Protein AF-A0A7S2WIJ3-F1 (afdb_monomer_lite)

Structure (mmCIF, N/CA/C/O backbone):
data_AF-A0A7S2WIJ3-F1
#
_entry.id   AF-A0A7S2WIJ3-F1
#
loop_
_atom_site.group_PDB
_atom_site.id
_atom_site.type_symbol
_atom_site.label_atom_id
_atom_site.label_alt_id
_atom_site.label_comp_id
_atom_site.label_asym_id
_atom_site.label_entity_id
_atom_site.label_seq_id
_atom_site.pdbx_PDB_ins_code
_atom_site.Cartn_x
_atom_site.Cartn_y
_atom_site.Cartn_z
_atom_site.occupancy
_atom_site.B_iso_or_equiv
_atom_site.auth_seq_id
_atom_site.auth_comp_id
_atom_site.auth_asym_id
_atom_site.auth_atom_id
_atom_site.pdbx_PDB_model_num
ATOM 1 N N . ASN A 1 1 ? -42.346 12.030 31.164 1.00 59.69 1 ASN A N 1
ATOM 2 C CA . ASN A 1 1 ? -42.106 10.872 30.281 1.00 59.69 1 ASN A CA 1
ATOM 3 C C . ASN A 1 1 ? -40.977 10.053 30.906 1.00 59.69 1 ASN A C 1
ATOM 5 O O . ASN A 1 1 ? -39.846 10.509 30.852 1.00 59.69 1 ASN A O 1
ATOM 9 N N . MET A 1 2 ? -41.295 8.971 31.633 1.00 67.56 2 MET A N 1
ATOM 10 C CA . MET A 1 2 ? -40.359 8.207 32.497 1.00 67.56 2 MET A CA 1
ATOM 11 C C . MET A 1 2 ? -39.729 6.990 31.790 1.00 67.56 2 MET A C 1
ATOM 13 O O . MET A 1 2 ? -38.965 6.256 32.399 1.00 67.56 2 MET A O 1
ATOM 17 N N . THR A 1 3 ? -40.012 6.790 30.503 1.00 75.44 3 THR A N 1
ATOM 18 C CA . THR A 1 3 ? -39.616 5.605 29.718 1.00 75.44 3 THR A CA 1
ATOM 19 C C . THR A 1 3 ? -38.105 5.364 29.634 1.00 75.44 3 THR A C 1
ATOM 21 O O . THR A 1 3 ? -37.666 4.239 29.455 1.00 75.44 3 THR A O 1
ATOM 24 N N . HIS A 1 4 ? -37.275 6.395 29.810 1.00 72.25 4 HIS A N 1
ATOM 25 C CA . HIS A 1 4 ? -35.815 6.249 29.844 1.00 72.25 4 HIS A CA 1
ATOM 26 C C . HIS A 1 4 ? -35.294 5.662 31.168 1.00 72.25 4 HIS A C 1
ATOM 28 O O . HIS A 1 4 ? -34.189 5.128 31.200 1.00 72.25 4 HIS A O 1
ATOM 34 N N . LEU A 1 5 ? -36.075 5.740 32.253 1.00 78.69 5 LEU A N 1
ATOM 35 C CA . LEU A 1 5 ? -35.711 5.179 33.560 1.00 78.69 5 LEU A CA 1
ATOM 36 C C . LEU A 1 5 ? -35.962 3.668 33.638 1.00 78.69 5 LEU A C 1
ATOM 38 O O . LEU A 1 5 ? -35.377 3.000 34.487 1.00 78.69 5 LEU A O 1
ATOM 42 N N . GLU A 1 6 ? -36.784 3.129 32.736 1.00 78.75 6 GLU A N 1
ATOM 43 C CA . GLU A 1 6 ? -37.051 1.690 32.628 1.00 78.75 6 GLU A CA 1
ATOM 44 C C . GLU A 1 6 ? -35.793 0.909 32.217 1.00 78.75 6 GLU A C 1
ATOM 46 O O . GLU A 1 6 ? -35.647 -0.242 32.608 1.00 78.75 6 GLU A O 1
ATOM 51 N N . HIS A 1 7 ? -34.852 1.564 31.522 1.00 79.38 7 HIS A N 1
ATOM 52 C CA . HIS A 1 7 ? -33.628 0.948 30.994 1.00 79.38 7 HIS A CA 1
ATOM 53 C C . HIS A 1 7 ? -32.373 1.145 31.867 1.00 79.38 7 HIS A C 1
ATOM 55 O O . HIS A 1 7 ? -31.241 0.886 31.448 1.00 79.38 7 HIS A O 1
ATOM 61 N N . VAL A 1 8 ? -32.531 1.687 33.079 1.00 86.50 8 VAL A N 1
ATOM 62 C CA . VAL A 1 8 ? -31.392 1.995 33.966 1.00 86.50 8 VAL A CA 1
ATOM 63 C C . VAL A 1 8 ? -30.692 0.719 34.437 1.00 86.50 8 VAL A C 1
ATOM 65 O O . VAL A 1 8 ? -29.490 0.737 34.701 1.00 86.50 8 VAL A O 1
ATOM 68 N N . VAL A 1 9 ? -31.420 -0.397 34.503 1.00 89.94 9 VAL A N 1
ATOM 69 C CA . VAL A 1 9 ? -30.873 -1.701 34.894 1.00 89.94 9 VAL A CA 1
ATOM 70 C C . VAL A 1 9 ? -29.895 -2.227 33.838 1.00 89.94 9 VAL A C 1
ATOM 72 O O . VAL A 1 9 ? -28.875 -2.818 34.187 1.00 89.94 9 VAL A O 1
ATOM 75 N N . GLU A 1 10 ? -30.150 -1.964 32.558 1.00 91.06 10 GLU A N 1
ATOM 76 C CA . GLU A 1 10 ? -29.303 -2.366 31.433 1.00 91.06 10 GLU A CA 1
ATOM 77 C C . GLU A 1 10 ? -28.122 -1.416 31.203 1.00 91.06 10 GLU A C 1
ATOM 79 O O . GLU A 1 10 ? -27.180 -1.767 30.488 1.00 91.06 10 GLU A O 1
ATOM 84 N N . PHE A 1 11 ? -28.135 -0.228 31.817 1.00 91.00 11 PHE A N 1
ATOM 85 C CA . PHE A 1 11 ? -27.129 0.810 31.591 1.00 91.00 11 PHE A CA 1
ATOM 86 C C . PHE A 1 11 ? -25.678 0.337 31.797 1.00 91.00 11 PHE A C 1
ATOM 88 O O . PHE A 1 11 ? -24.850 0.634 30.935 1.00 91.00 11 PHE A O 1
ATOM 95 N N . PRO A 1 12 ? -25.321 -0.428 32.852 1.00 92.81 12 PRO A N 1
ATOM 96 C CA . PRO A 1 12 ? -23.951 -0.917 33.013 1.00 92.81 12 PRO A CA 1
ATOM 97 C C . PRO A 1 12 ? -23.493 -1.811 31.854 1.00 92.81 12 PRO A C 1
ATOM 99 O O . PRO A 1 12 ? -22.345 -1.720 31.418 1.00 92.81 12 PRO A O 1
ATOM 102 N N . THR A 1 13 ? -24.380 -2.661 31.335 1.00 93.00 13 THR A N 1
ATOM 103 C CA . THR A 1 13 ? -24.086 -3.529 30.186 1.00 93.00 13 THR A CA 1
ATOM 104 C C . THR A 1 13 ? -23.938 -2.694 28.919 1.00 93.00 13 THR A C 1
ATOM 106 O O . THR A 1 13 ? -22.902 -2.762 28.262 1.00 93.00 13 THR A O 1
ATOM 109 N N . ALA A 1 14 ? -24.908 -1.820 28.640 1.00 93.50 14 ALA A N 1
ATOM 110 C CA . ALA A 1 14 ? -24.890 -0.944 27.470 1.00 93.50 14 ALA A CA 1
ATOM 111 C C . ALA A 1 14 ? -23.663 -0.017 27.446 1.00 93.50 14 ALA A C 1
ATOM 113 O O . ALA A 1 14 ? -23.074 0.218 26.391 1.00 93.50 14 ALA A O 1
ATOM 114 N N . TYR A 1 15 ? -23.235 0.484 28.608 1.00 92.44 15 TYR A N 1
ATOM 115 C CA . TYR A 1 15 ? -22.026 1.292 28.725 1.00 92.44 15 TYR A CA 1
ATOM 116 C C . TYR A 1 15 ? -20.769 0.478 28.403 1.00 92.44 15 TYR A C 1
ATOM 118 O O . TYR A 1 15 ? -19.926 0.946 27.644 1.00 92.44 15 TY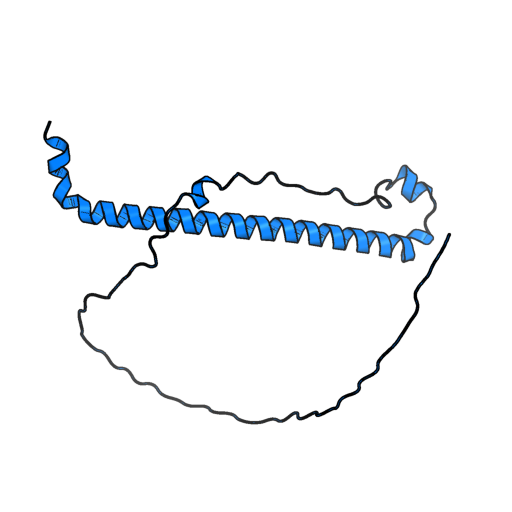R A O 1
ATOM 126 N N . ASN A 1 16 ? -20.647 -0.756 28.903 1.00 92.81 16 ASN A N 1
ATOM 127 C CA . ASN A 1 16 ? -19.519 -1.628 28.552 1.00 92.81 16 ASN A CA 1
ATOM 128 C C . ASN A 1 16 ? -19.464 -1.927 27.048 1.00 92.81 16 ASN A C 1
ATOM 130 O O . ASN A 1 16 ? -18.387 -1.851 26.451 1.00 92.81 16 ASN A O 1
ATOM 134 N N . ASP A 1 17 ? -20.610 -2.202 26.427 1.00 94.38 17 ASP A N 1
ATOM 135 C CA . ASP A 1 17 ? -20.706 -2.418 24.981 1.00 94.38 17 ASP A CA 1
ATOM 136 C C . ASP A 1 17 ? -20.301 -1.167 24.196 1.00 94.38 17 ASP A C 1
ATOM 138 O O . ASP A 1 17 ? -19.552 -1.253 23.220 1.00 94.38 17 ASP A O 1
ATOM 142 N N . PHE A 1 18 ? -20.703 0.014 24.665 1.00 94.38 18 PHE A N 1
ATOM 143 C CA . PHE A 1 18 ? -20.278 1.287 24.092 1.00 94.38 18 PHE A CA 1
ATOM 144 C C . PHE A 1 18 ? -18.757 1.493 24.183 1.00 94.38 18 PHE A C 1
ATOM 146 O O . PHE A 1 18 ? -18.126 1.868 23.191 1.00 94.38 18 PHE A O 1
ATOM 153 N N . LEU A 1 19 ? -18.134 1.190 25.328 1.00 93.75 19 LEU A N 1
ATOM 154 C CA . LEU A 1 19 ? -16.673 1.254 25.463 1.00 93.75 19 LEU A CA 1
ATOM 155 C C . LEU A 1 19 ? -15.972 0.262 24.522 1.00 93.75 19 LEU A C 1
ATOM 157 O O . LEU A 1 19 ? -14.931 0.583 23.945 1.00 93.75 19 LEU A O 1
ATOM 161 N N . ASN A 1 20 ? -16.533 -0.936 24.342 1.00 92.69 20 ASN A N 1
ATOM 162 C CA . ASN A 1 20 ? -16.013 -1.929 23.401 1.00 92.69 20 ASN A CA 1
ATOM 163 C C . ASN A 1 20 ? -16.095 -1.441 21.953 1.00 92.69 20 ASN A C 1
ATOM 165 O O . ASN A 1 20 ? -15.131 -1.593 21.201 1.00 92.69 20 ASN A O 1
ATOM 169 N N . GLU A 1 21 ? -17.198 -0.801 21.574 1.00 94.81 21 GLU A N 1
ATOM 170 C CA . GLU A 1 21 ? -17.366 -0.219 20.244 1.00 94.81 21 GLU A CA 1
ATOM 171 C C . GLU A 1 21 ? -16.360 0.909 19.984 1.00 94.81 21 GLU A C 1
ATOM 173 O O . GLU A 1 21 ? -15.754 0.956 18.911 1.00 94.81 21 GLU A O 1
ATOM 178 N N . ILE A 1 22 ? -16.105 1.772 20.973 1.00 93.69 22 ILE A N 1
ATOM 179 C CA . ILE A 1 22 ? -15.071 2.812 20.872 1.00 93.69 22 ILE A CA 1
ATOM 180 C C . ILE A 1 22 ? -13.698 2.193 20.580 1.00 93.69 22 ILE A C 1
ATOM 182 O O . ILE A 1 22 ? -13.020 2.597 19.629 1.00 93.69 22 ILE A O 1
ATOM 186 N N . ARG A 1 23 ? -13.299 1.173 21.349 1.00 91.00 23 ARG A N 1
ATOM 187 C CA . ARG A 1 23 ? -12.024 0.472 21.129 1.00 91.00 23 ARG A CA 1
ATOM 188 C C . ARG A 1 23 ? -11.966 -0.165 19.744 1.00 91.00 23 ARG A C 1
ATOM 190 O O . ARG A 1 23 ? -10.953 -0.039 19.058 1.00 91.00 23 ARG A O 1
ATOM 197 N N . ARG A 1 24 ? -13.052 -0.817 19.315 1.00 92.75 24 ARG A N 1
ATOM 198 C CA . ARG A 1 24 ? -13.150 -1.460 17.998 1.00 92.75 24 ARG A CA 1
ATOM 199 C C . ARG A 1 24 ? -12.953 -0.453 16.868 1.00 92.75 24 ARG A C 1
ATOM 201 O O . ARG A 1 24 ? -12.179 -0.724 15.952 1.00 92.75 24 ARG A O 1
ATOM 208 N N . ARG A 1 25 ? -13.610 0.711 16.930 1.00 92.75 25 ARG A N 1
ATOM 209 C CA . ARG A 1 25 ? -13.461 1.775 15.921 1.00 92.75 25 ARG A CA 1
ATOM 210 C C . ARG A 1 25 ? -12.033 2.298 15.853 1.00 92.75 25 ARG A C 1
ATOM 212 O O . ARG A 1 25 ? -11.475 2.389 14.764 1.00 92.75 25 ARG A O 1
ATOM 219 N N . LYS A 1 26 ? -11.406 2.548 17.005 1.00 90.81 26 LYS A N 1
ATOM 220 C CA . LYS A 1 26 ? -10.002 2.974 17.062 1.00 90.81 26 LYS A CA 1
ATOM 221 C C . LYS A 1 26 ? -9.064 1.929 16.448 1.00 90.81 26 LYS A C 1
ATOM 223 O O . LYS A 1 26 ? -8.219 2.268 15.623 1.00 90.81 26 LYS A O 1
ATOM 228 N N . ALA A 1 27 ? -9.251 0.653 16.790 1.00 90.56 27 ALA A N 1
ATOM 229 C CA . ALA A 1 27 ? -8.467 -0.446 16.229 1.00 90.56 27 ALA A CA 1
ATOM 230 C C . ALA A 1 27 ? -8.630 -0.558 14.704 1.00 90.56 27 ALA A C 1
ATOM 232 O O . ALA A 1 27 ? -7.642 -0.734 13.991 1.00 90.56 27 ALA A O 1
ATOM 233 N N . TYR A 1 28 ? -9.855 -0.396 14.194 1.00 92.19 28 TYR A N 1
ATOM 234 C CA . TYR A 1 28 ? -10.114 -0.340 12.756 1.00 92.19 28 TYR A CA 1
ATOM 235 C C . TYR A 1 28 ? -9.355 0.810 12.083 1.00 92.19 28 TYR A C 1
ATOM 237 O O . TYR A 1 28 ? -8.725 0.592 11.051 1.00 92.19 28 TYR A O 1
ATOM 245 N N . GLY A 1 29 ? -9.364 2.009 12.673 1.00 91.50 29 GLY A N 1
ATOM 246 C CA . GLY A 1 29 ? -8.644 3.164 12.136 1.00 91.50 29 GLY A CA 1
ATOM 247 C C . GLY A 1 29 ? -7.148 2.906 11.965 1.00 91.50 29 GLY A C 1
ATOM 248 O O . GLY A 1 29 ? -6.595 3.125 10.885 1.00 91.50 29 GLY A O 1
ATOM 249 N N . VAL A 1 30 ? -6.515 2.350 13.001 1.00 90.88 30 VAL A N 1
ATOM 250 C CA . VAL A 1 30 ? -5.094 1.968 12.977 1.00 90.88 30 VAL A CA 1
ATOM 251 C C . VAL A 1 30 ? -4.827 0.900 11.915 1.00 90.88 30 VAL A C 1
ATOM 253 O O . VAL A 1 30 ? -3.910 1.056 11.108 1.00 90.88 30 VAL A O 1
ATOM 256 N N . ALA A 1 31 ? -5.638 -0.160 11.876 1.00 92.81 31 ALA A N 1
ATOM 257 C CA . ALA A 1 31 ? -5.471 -1.251 10.919 1.00 92.81 31 ALA A CA 1
ATOM 258 C C . ALA A 1 31 ? -5.641 -0.778 9.467 1.00 92.81 31 ALA A C 1
ATOM 260 O O . ALA A 1 31 ? -4.820 -1.102 8.612 1.00 92.81 31 ALA A O 1
ATOM 261 N N . SER A 1 32 ? -6.670 0.027 9.194 1.00 92.75 32 SER A N 1
ATOM 262 C CA . SER A 1 32 ? -6.953 0.581 7.868 1.00 92.75 32 SER A CA 1
ATOM 263 C C . SER A 1 32 ? -5.825 1.493 7.382 1.00 92.75 32 SER A C 1
ATOM 265 O O . SER A 1 32 ? -5.368 1.359 6.245 1.00 92.75 32 SER A O 1
ATOM 267 N N . SER A 1 33 ? -5.338 2.390 8.247 1.00 91.31 33 SER A N 1
ATOM 268 C CA . SER A 1 33 ? -4.221 3.289 7.930 1.00 91.31 33 SER A CA 1
ATOM 269 C C . SER A 1 33 ? -2.930 2.510 7.659 1.00 91.31 33 SER A C 1
ATOM 271 O O . SER A 1 33 ? -2.295 2.693 6.620 1.00 91.31 33 SER A O 1
ATOM 273 N N . SER A 1 34 ? -2.594 1.558 8.536 1.00 92.75 34 SER A N 1
ATOM 274 C CA . SER A 1 34 ? -1.414 0.702 8.386 1.00 92.75 34 SER A CA 1
ATOM 275 C C . SER A 1 34 ? -1.452 -0.114 7.092 1.00 92.75 34 SER A C 1
ATOM 277 O O . SER A 1 34 ? -0.473 -0.128 6.343 1.00 92.75 34 SER A O 1
ATOM 279 N N . LEU A 1 35 ? -2.591 -0.742 6.787 1.00 95.00 35 LEU A N 1
ATOM 280 C CA . LEU A 1 35 ? -2.759 -1.532 5.571 1.00 95.00 35 LEU A CA 1
ATOM 281 C C . LEU A 1 35 ? -2.634 -0.666 4.314 1.00 95.00 35 LEU A C 1
ATOM 283 O O . LEU A 1 35 ? -1.942 -1.046 3.371 1.00 95.00 35 LEU A O 1
ATOM 287 N N . SER A 1 36 ? -3.269 0.507 4.312 1.00 93.50 36 SER A N 1
ATOM 288 C CA . SER A 1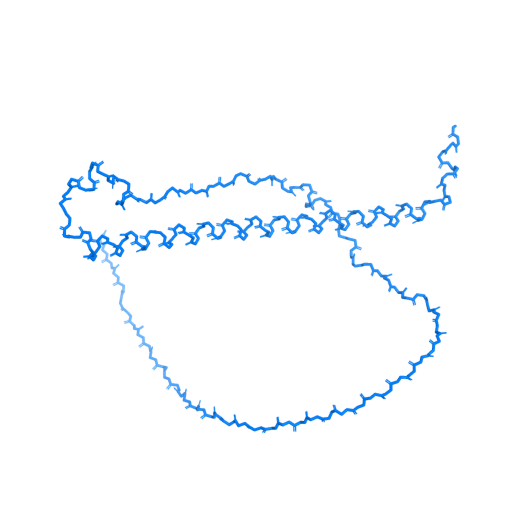 36 ? -3.215 1.439 3.184 1.00 93.50 36 SER A CA 1
ATOM 289 C C . SER A 1 36 ? -1.791 1.938 2.935 1.00 93.50 36 SER A C 1
ATOM 291 O O . SER A 1 36 ? -1.338 1.937 1.791 1.00 93.50 36 SER A O 1
ATOM 293 N N . SER A 1 37 ? -1.052 2.286 3.995 1.00 92.38 37 SER A N 1
ATOM 294 C CA . SER A 1 37 ? 0.365 2.663 3.900 1.00 92.38 37 SER A CA 1
ATOM 295 C C . SER A 1 37 ? 1.201 1.534 3.299 1.00 92.38 37 SER A C 1
ATOM 297 O O . SER A 1 37 ? 1.915 1.747 2.323 1.00 92.38 37 SER A O 1
ATOM 299 N N . ALA A 1 38 ? 1.047 0.307 3.807 1.00 95.06 38 ALA A N 1
ATOM 300 C CA . ALA A 1 38 ? 1.784 -0.851 3.305 1.00 95.06 38 ALA A CA 1
ATOM 301 C C . ALA A 1 38 ? 1.488 -1.140 1.821 1.00 95.06 38 ALA A C 1
ATOM 303 O O . ALA A 1 38 ? 2.384 -1.515 1.062 1.00 95.06 38 ALA A O 1
ATOM 304 N N . MET A 1 39 ? 0.240 -0.950 1.382 1.00 95.38 39 MET A N 1
ATOM 305 C CA . MET A 1 39 ? -0.135 -1.075 -0.029 1.00 95.38 39 MET A CA 1
ATOM 306 C C . MET A 1 39 ? 0.531 -0.003 -0.897 1.00 95.38 39 MET A C 1
ATOM 308 O O . MET A 1 39 ? 1.057 -0.330 -1.962 1.00 95.38 39 MET A O 1
ATOM 312 N N . VAL A 1 40 ? 0.546 1.257 -0.452 1.00 94.25 40 VAL A N 1
ATOM 313 C CA . VAL A 1 40 ? 1.215 2.358 -1.166 1.00 94.25 40 VAL A CA 1
ATOM 314 C C . VAL A 1 40 ? 2.713 2.086 -1.298 1.00 94.25 40 VAL A C 1
ATOM 316 O O . VAL A 1 40 ? 3.253 2.170 -2.404 1.00 94.25 40 VAL A O 1
ATOM 319 N N . ASP A 1 41 ? 3.365 1.657 -0.219 1.00 94.44 41 ASP A N 1
ATOM 320 C CA . ASP A 1 41 ? 4.785 1.296 -0.223 1.00 94.44 41 ASP A CA 1
ATOM 321 C C . ASP A 1 41 ? 5.063 0.127 -1.170 1.00 94.44 41 ASP A C 1
ATOM 323 O O . ASP A 1 41 ? 6.028 0.135 -1.946 1.00 94.44 41 ASP A O 1
ATOM 327 N N . LYS A 1 42 ? 4.177 -0.876 -1.177 1.00 95.94 42 LYS A N 1
ATOM 328 C CA . LYS A 1 42 ? 4.291 -2.009 -2.092 1.00 95.94 42 LYS A CA 1
ATOM 329 C C . LYS A 1 42 ? 4.209 -1.554 -3.547 1.00 95.94 42 LYS A C 1
ATOM 331 O O . LYS A 1 42 ? 5.052 -1.970 -4.346 1.00 95.94 42 LYS A O 1
ATOM 336 N N . LEU A 1 43 ? 3.262 -0.687 -3.893 1.00 95.00 43 LEU A N 1
ATOM 337 C CA . LEU A 1 43 ? 3.122 -0.147 -5.248 1.00 95.00 43 LEU A CA 1
ATOM 338 C C . LEU A 1 43 ? 4.339 0.692 -5.658 1.00 95.00 43 LEU A C 1
ATOM 340 O O . LEU A 1 43 ? 4.846 0.532 -6.771 1.00 95.00 43 LEU A O 1
ATOM 344 N N . ALA A 1 44 ? 4.873 1.511 -4.750 1.00 93.94 44 ALA A N 1
ATOM 345 C CA . ALA A 1 44 ? 6.106 2.258 -4.984 1.00 93.94 44 ALA A CA 1
ATOM 346 C C . ALA A 1 44 ? 7.294 1.319 -5.258 1.00 93.94 44 ALA A C 1
ATOM 348 O O . ALA A 1 44 ? 8.037 1.517 -6.223 1.00 93.94 44 ALA A O 1
ATOM 349 N N . SER A 1 45 ? 7.433 0.242 -4.478 1.00 96.25 45 SER A N 1
ATOM 350 C CA . SER A 1 45 ? 8.490 -0.757 -4.677 1.00 96.25 45 SER A CA 1
ATOM 351 C C . SER A 1 45 ? 8.376 -1.477 -6.027 1.00 96.25 45 SER A C 1
ATOM 353 O O . SER A 1 45 ? 9.384 -1.675 -6.707 1.00 96.25 45 SER A O 1
ATOM 355 N N . MET A 1 46 ? 7.153 -1.813 -6.458 1.00 96.75 46 MET A N 1
ATOM 356 C CA . MET A 1 46 ? 6.897 -2.441 -7.757 1.00 96.75 46 MET A CA 1
ATOM 357 C C . MET A 1 46 ? 7.281 -1.512 -8.905 1.00 96.75 46 MET A C 1
ATOM 359 O O . MET A 1 46 ? 7.929 -1.944 -9.856 1.00 96.75 46 MET A O 1
ATOM 363 N N . ARG A 1 47 ? 6.952 -0.222 -8.791 1.00 95.44 47 ARG A N 1
ATOM 364 C CA . ARG A 1 47 ? 7.348 0.788 -9.775 1.00 95.44 47 ARG A CA 1
ATOM 365 C C . ARG A 1 47 ? 8.866 0.898 -9.897 1.00 95.44 47 ARG A C 1
ATOM 367 O O . ARG A 1 47 ? 9.383 0.943 -11.009 1.00 95.44 47 ARG A O 1
ATOM 374 N N . ILE A 1 48 ? 9.584 0.924 -8.776 1.00 96.00 48 ILE A N 1
ATOM 375 C CA . ILE A 1 48 ? 11.054 0.975 -8.772 1.00 96.00 48 ILE A CA 1
ATOM 376 C C . ILE A 1 48 ? 11.640 -0.279 -9.430 1.00 96.00 48 ILE A C 1
ATOM 378 O O . ILE A 1 48 ? 12.570 -0.174 -10.229 1.00 96.00 48 ILE A O 1
ATOM 382 N N . ALA A 1 49 ? 11.099 -1.459 -9.118 1.00 97.06 49 ALA A N 1
ATOM 383 C CA . ALA A 1 49 ? 11.538 -2.713 -9.721 1.00 97.06 49 ALA A CA 1
ATOM 384 C C . ALA A 1 49 ? 11.341 -2.715 -11.246 1.00 97.06 49 ALA A C 1
ATOM 386 O O . ALA A 1 49 ? 12.252 -3.103 -11.973 1.00 97.06 49 ALA A O 1
ATOM 387 N N . GLU A 1 50 ? 10.202 -2.215 -11.726 1.00 96.69 50 GLU A N 1
ATOM 388 C CA . GLU A 1 50 ? 9.916 -2.083 -13.157 1.00 96.69 50 GLU A CA 1
ATOM 389 C C . GLU A 1 50 ? 10.881 -1.113 -13.852 1.00 96.69 50 GLU A C 1
ATOM 391 O O . GLU A 1 50 ? 11.415 -1.436 -14.911 1.00 96.69 50 GLU A O 1
ATOM 396 N N . VAL A 1 51 ? 11.176 0.049 -13.253 1.00 96.12 51 VAL A N 1
ATOM 397 C CA . VAL A 1 51 ? 12.166 0.996 -13.805 1.00 96.12 51 VAL A CA 1
ATOM 398 C C . VAL A 1 51 ? 13.525 0.320 -13.973 1.00 96.12 51 VAL A C 1
ATOM 400 O O . VAL A 1 51 ? 14.111 0.382 -15.052 1.00 96.12 51 VAL A O 1
ATOM 403 N N . ARG A 1 52 ? 13.997 -0.394 -12.943 1.00 96.88 52 ARG A N 1
ATOM 404 C CA . ARG A 1 52 ? 15.268 -1.133 -13.011 1.00 96.88 52 ARG A CA 1
ATOM 405 C C . ARG A 1 52 ? 15.235 -2.235 -14.067 1.00 96.88 52 ARG A C 1
ATOM 407 O O . ARG A 1 52 ? 16.234 -2.459 -14.744 1.00 96.88 52 ARG A O 1
ATOM 414 N N . ALA A 1 53 ? 14.111 -2.937 -14.208 1.00 96.56 53 ALA A N 1
ATOM 415 C CA . ALA A 1 53 ? 13.954 -3.983 -15.213 1.00 96.56 53 ALA A CA 1
ATOM 416 C C . ALA A 1 53 ? 14.031 -3.409 -16.637 1.00 96.56 53 ALA A C 1
ATOM 418 O O . ALA A 1 53 ? 14.765 -3.950 -17.467 1.00 96.56 53 ALA A O 1
ATOM 419 N N . ARG A 1 54 ? 13.352 -2.283 -16.899 1.00 95.44 54 ARG A N 1
ATOM 420 C CA . ARG A 1 54 ? 13.419 -1.562 -18.181 1.00 95.44 54 ARG A CA 1
ATOM 421 C C . ARG A 1 54 ? 14.820 -1.059 -18.479 1.00 95.44 54 ARG A C 1
ATOM 423 O O . ARG A 1 54 ? 15.328 -1.295 -19.569 1.00 95.44 54 ARG A O 1
ATOM 430 N N . GLU A 1 55 ? 15.465 -0.421 -17.509 1.00 95.19 55 GLU A N 1
ATOM 431 C CA . GLU A 1 55 ? 16.829 0.083 -17.659 1.00 95.19 55 GLU A CA 1
ATOM 432 C C . GLU A 1 55 ? 17.806 -1.052 -17.982 1.00 95.19 55 GLU A C 1
ATOM 434 O O . GLU A 1 55 ? 18.538 -0.989 -18.971 1.00 95.19 55 GLU A O 1
ATOM 439 N N . LYS A 1 56 ? 17.748 -2.147 -17.216 1.00 97.19 56 LYS A N 1
ATOM 440 C CA . LYS A 1 56 ? 18.561 -3.338 -17.469 1.00 97.19 56 LYS A CA 1
ATOM 441 C C . LYS A 1 56 ? 18.295 -3.912 -18.857 1.00 97.19 56 LYS A C 1
ATOM 443 O O . LYS A 1 56 ? 19.242 -4.295 -19.545 1.00 97.19 56 LYS A O 1
ATOM 448 N N . PHE A 1 57 ? 17.035 -3.989 -19.282 1.00 96.62 57 PHE A N 1
ATOM 449 C CA . PHE A 1 57 ? 16.688 -4.458 -20.621 1.00 96.62 57 PHE A CA 1
ATOM 450 C C . PHE A 1 57 ? 17.319 -3.571 -21.697 1.00 96.62 57 PHE A C 1
ATOM 452 O O . PHE A 1 57 ? 18.004 -4.095 -22.575 1.00 96.62 57 PHE A O 1
ATOM 459 N N . LEU A 1 58 ? 17.154 -2.249 -21.600 1.00 94.00 58 LEU A N 1
ATOM 460 C CA . LEU A 1 58 ? 17.680 -1.280 -22.565 1.00 94.00 58 LEU A CA 1
ATOM 461 C C . LEU A 1 58 ? 19.212 -1.336 -22.659 1.00 94.00 58 LEU A C 1
ATOM 463 O O . LEU A 1 58 ? 19.755 -1.339 -23.762 1.00 94.00 58 LEU A O 1
ATOM 467 N N . GLN A 1 59 ? 19.905 -1.473 -21.525 1.00 94.81 59 GLN A N 1
ATOM 468 C CA . GLN A 1 59 ? 21.369 -1.569 -21.474 1.00 94.81 59 GLN A CA 1
ATOM 469 C C . GLN A 1 59 ? 21.922 -2.896 -22.019 1.00 94.81 59 GLN A C 1
ATOM 471 O O . GLN A 1 59 ? 23.063 -2.947 -22.478 1.00 94.81 59 GLN A O 1
ATOM 476 N N . THR A 1 60 ? 21.142 -3.979 -21.962 1.00 96.19 60 THR A N 1
ATOM 477 C CA . THR A 1 60 ? 21.616 -5.326 -22.315 1.00 96.19 60 THR A CA 1
ATOM 478 C C . THR A 1 60 ? 21.119 -5.777 -23.681 1.00 96.19 60 THR A C 1
ATOM 480 O O . THR A 1 60 ? 21.880 -5.786 -24.643 1.00 96.19 60 THR A O 1
ATOM 483 N N . SER A 1 61 ? 19.851 -6.167 -23.773 1.00 95.31 61 SER A N 1
ATOM 484 C CA . SER A 1 61 ? 19.257 -6.745 -24.982 1.00 95.31 61 SER A CA 1
ATOM 485 C C . SER A 1 61 ? 18.727 -5.660 -25.916 1.00 95.31 61 SER A C 1
ATOM 487 O O . SER A 1 61 ? 18.853 -5.772 -27.133 1.00 95.31 61 SER A O 1
ATOM 489 N N . GLY A 1 62 ? 18.189 -4.579 -25.347 1.00 93.75 62 GLY A N 1
ATOM 490 C CA . GLY A 1 62 ? 17.567 -3.482 -26.082 1.00 93.75 62 GLY A CA 1
ATOM 491 C C . GLY A 1 62 ? 18.522 -2.759 -27.030 1.00 93.75 62 GLY A C 1
ATOM 492 O O . GLY A 1 62 ? 18.104 -2.378 -28.115 1.00 93.75 62 GLY A O 1
ATOM 493 N N . ARG A 1 63 ? 19.817 -2.661 -26.701 1.00 94.88 63 ARG A N 1
ATOM 494 C CA . ARG A 1 63 ? 20.833 -2.041 -27.577 1.00 94.88 63 ARG A CA 1
ATOM 495 C C . ARG A 1 63 ? 20.979 -2.697 -28.957 1.00 94.88 63 ARG A C 1
ATOM 497 O O . ARG A 1 63 ? 21.589 -2.109 -29.841 1.00 94.88 63 ARG A O 1
ATOM 504 N N . HIS A 1 64 ? 20.490 -3.926 -29.122 1.00 96.94 64 HIS A N 1
ATOM 505 C CA . HIS A 1 64 ? 20.541 -4.663 -30.386 1.00 96.94 64 HIS A CA 1
ATOM 506 C C . HIS A 1 64 ? 19.281 -4.466 -31.244 1.00 96.94 64 HIS A C 1
ATOM 508 O O . HIS A 1 64 ? 19.229 -4.961 -32.369 1.00 96.94 64 HIS A O 1
ATOM 514 N N . LEU A 1 65 ? 18.264 -3.770 -30.728 1.00 95.25 65 LEU A N 1
ATOM 515 C CA . LEU A 1 65 ? 17.022 -3.490 -31.441 1.00 95.25 65 LEU A CA 1
ATOM 516 C C . LEU A 1 65 ? 17.123 -2.171 -32.211 1.00 95.25 65 LEU A C 1
ATOM 518 O O . LEU A 1 65 ? 17.784 -1.226 -31.783 1.00 95.25 65 LEU A O 1
ATOM 522 N N . THR A 1 66 ? 16.442 -2.100 -33.354 1.00 96.00 66 THR A N 1
ATOM 523 C CA . THR A 1 66 ? 16.349 -0.863 -34.135 1.00 96.00 66 THR A CA 1
ATOM 524 C C . THR A 1 66 ? 15.419 0.149 -33.451 1.00 96.00 66 THR A C 1
ATOM 526 O O . THR A 1 66 ? 14.500 -0.258 -32.733 1.00 96.00 66 THR A O 1
ATOM 529 N N . PRO A 1 67 ? 15.584 1.463 -33.707 1.00 92.69 67 PRO A N 1
ATOM 530 C CA . PRO A 1 67 ? 14.738 2.504 -33.111 1.00 92.69 67 PRO A CA 1
ATOM 531 C C . PRO A 1 67 ? 13.227 2.279 -33.284 1.00 92.69 67 PRO A C 1
ATOM 533 O O . PRO A 1 67 ? 12.460 2.550 -32.365 1.00 92.69 67 PRO A O 1
ATOM 536 N N . ALA A 1 68 ? 12.797 1.672 -34.398 1.00 95.12 68 ALA A N 1
ATOM 537 C CA . ALA A 1 68 ? 11.390 1.366 -34.675 1.00 95.12 68 ALA A CA 1
ATOM 538 C C . ALA A 1 68 ? 10.695 0.545 -33.565 1.00 95.12 68 ALA A C 1
ATOM 540 O O . ALA A 1 68 ? 9.497 0.711 -33.335 1.00 95.12 68 ALA A O 1
ATOM 541 N N . PHE A 1 69 ? 11.427 -0.306 -32.833 1.00 94.19 69 PHE A N 1
ATOM 542 C CA . PHE A 1 69 ? 10.881 -1.042 -31.683 1.00 94.19 69 PHE A CA 1
ATOM 543 C C . PHE A 1 69 ? 10.492 -0.133 -30.520 1.00 94.19 69 PHE A C 1
ATOM 545 O O . PHE A 1 69 ? 9.502 -0.403 -29.842 1.00 94.19 69 PHE A O 1
ATOM 552 N N . PHE A 1 70 ? 11.224 0.957 -30.321 1.00 92.38 70 PHE A N 1
ATOM 553 C CA . PHE A 1 70 ? 10.974 1.923 -29.259 1.00 92.38 70 PHE A CA 1
ATOM 554 C C . PHE A 1 70 ? 10.082 3.074 -29.710 1.00 92.38 70 PHE A C 1
ATOM 556 O O . PHE A 1 70 ? 9.538 3.751 -28.861 1.00 92.38 70 PHE A O 1
ATOM 563 N N . GLU A 1 71 ? 9.917 3.310 -31.009 1.00 92.25 71 GLU A N 1
ATOM 564 C CA . GLU A 1 71 ? 9.083 4.407 -31.519 1.00 92.25 71 GLU A CA 1
ATOM 565 C C . GLU A 1 71 ? 7.668 3.946 -31.887 1.00 92.25 71 GLU A C 1
ATOM 567 O O . GLU A 1 71 ? 6.701 4.662 -31.642 1.00 92.25 71 GLU A O 1
ATOM 572 N N . ILE A 1 72 ? 7.537 2.740 -32.452 1.00 93.12 72 ILE A N 1
ATOM 573 C CA . ILE A 1 72 ? 6.275 2.240 -33.017 1.00 93.12 72 ILE A CA 1
ATOM 574 C C . ILE A 1 72 ? 5.675 1.155 -32.128 1.00 93.12 72 ILE A C 1
ATOM 576 O O . ILE A 1 72 ? 4.503 1.219 -31.765 1.00 93.12 72 ILE A O 1
ATOM 580 N N . PHE A 1 73 ? 6.471 0.142 -31.778 1.00 93.25 73 PHE A N 1
ATOM 581 C CA . PHE A 1 73 ? 5.943 -1.053 -31.123 1.00 93.25 73 PHE A CA 1
ATOM 582 C C . PHE A 1 73 ? 5.808 -0.885 -29.607 1.00 93.25 73 PHE A C 1
ATOM 584 O O . PHE A 1 73 ? 4.800 -1.297 -29.038 1.00 93.25 73 PHE A O 1
ATOM 591 N N . MET A 1 74 ? 6.794 -0.266 -28.949 1.00 92.75 74 MET A N 1
ATOM 592 C CA . MET A 1 74 ? 6.787 -0.034 -27.502 1.00 92.75 74 MET A CA 1
ATOM 593 C C . MET A 1 74 ? 7.298 1.367 -27.106 1.00 92.75 74 MET A C 1
ATOM 595 O O . MET A 1 74 ? 8.339 1.482 -26.452 1.00 92.75 74 MET A O 1
ATOM 599 N N . PRO A 1 75 ? 6.532 2.436 -27.409 1.00 89.25 75 PRO A N 1
ATOM 600 C CA . PRO A 1 75 ? 6.900 3.828 -27.106 1.00 89.25 75 PRO A CA 1
ATOM 601 C C . PRO A 1 75 ? 7.126 4.115 -25.624 1.00 89.25 75 PRO A C 1
ATOM 603 O O . PRO A 1 75 ? 7.944 4.952 -25.249 1.00 89.25 75 PRO A O 1
ATOM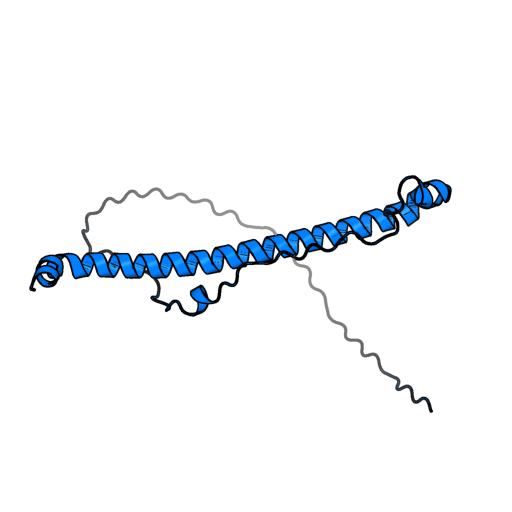 606 N N . THR A 1 76 ? 6.441 3.391 -24.744 1.00 91.75 76 THR A N 1
ATOM 607 C CA . THR A 1 76 ? 6.519 3.636 -23.302 1.00 91.75 76 THR A CA 1
ATOM 608 C C . THR A 1 76 ? 7.730 2.990 -22.634 1.00 91.75 76 THR A C 1
ATOM 610 O O . THR A 1 76 ? 7.932 3.197 -21.439 1.00 91.75 76 THR A O 1
ATOM 613 N N . LEU A 1 77 ? 8.531 2.195 -23.349 1.00 90.44 77 LEU A N 1
ATOM 614 C CA . LEU A 1 77 ? 9.597 1.394 -22.741 1.00 90.44 77 LEU A CA 1
ATOM 615 C C . LEU A 1 77 ? 10.735 2.247 -22.164 1.00 90.44 77 LEU A C 1
ATOM 617 O O . LEU A 1 77 ? 11.276 1.909 -21.116 1.00 90.44 77 LEU A O 1
ATOM 621 N N . ALA A 1 78 ? 11.058 3.369 -22.808 1.00 83.81 78 ALA A N 1
ATOM 622 C CA . ALA A 1 78 ? 12.046 4.329 -22.310 1.00 83.81 78 ALA A CA 1
ATOM 623 C C . ALA A 1 78 ? 11.449 5.363 -21.334 1.00 83.81 78 ALA A C 1
ATOM 625 O O . ALA A 1 78 ? 12.182 6.121 -20.703 1.00 83.81 78 ALA A O 1
ATOM 626 N N . THR A 1 79 ? 10.121 5.401 -21.193 1.00 89.50 79 THR A N 1
ATOM 627 C CA . THR A 1 79 ? 9.437 6.326 -20.280 1.00 89.50 79 THR A CA 1
ATOM 628 C C . THR A 1 79 ? 9.256 5.713 -18.896 1.00 89.50 79 THR A C 1
ATOM 630 O O . THR A 1 79 ? 9.120 4.492 -18.742 1.00 89.50 79 THR A O 1
ATOM 633 N N . LEU A 1 80 ? 9.220 6.568 -17.873 1.00 87.94 80 LEU A N 1
ATOM 634 C CA . L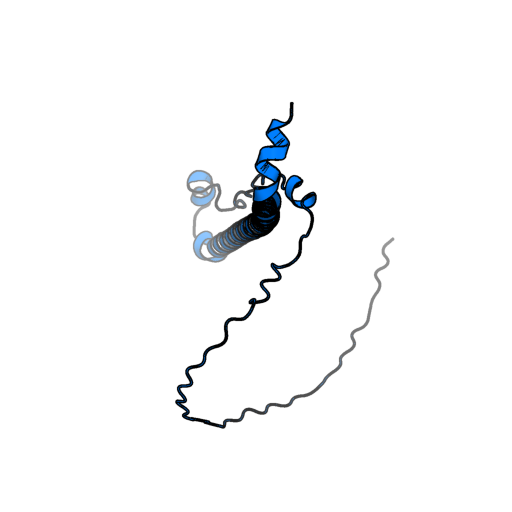EU A 1 80 ? 8.954 6.129 -16.508 1.00 87.94 80 LEU A CA 1
ATOM 635 C C . LEU A 1 80 ? 7.530 5.556 -16.393 1.00 87.94 80 LEU A C 1
ATOM 637 O O . LEU A 1 80 ? 6.590 6.155 -16.918 1.00 87.94 80 LEU A O 1
ATOM 641 N N . PRO A 1 81 ? 7.331 4.443 -15.661 1.00 91.44 81 PRO A N 1
ATOM 642 C CA . PRO A 1 81 ? 5.996 3.937 -15.378 1.00 91.44 81 PRO A CA 1
ATOM 643 C C . PRO A 1 81 ? 5.153 4.974 -14.628 1.00 91.44 81 PRO A C 1
ATOM 645 O O . PRO A 1 81 ? 5.681 5.771 -13.836 1.00 91.44 81 PRO A O 1
ATOM 648 N N . ALA A 1 82 ? 3.839 4.927 -14.846 1.00 89.75 82 ALA A N 1
ATOM 649 C CA . ALA A 1 82 ? 2.880 5.804 -14.186 1.00 89.75 82 ALA A CA 1
ATOM 650 C C . ALA A 1 82 ? 3.010 5.739 -12.654 1.00 89.75 82 ALA A C 1
ATOM 652 O O . ALA A 1 82 ? 3.319 4.694 -12.076 1.00 89.75 82 ALA A O 1
ATOM 653 N N . VAL A 1 83 ? 2.793 6.878 -11.998 1.00 90.12 83 VAL A N 1
ATOM 654 C CA . VAL A 1 83 ? 2.711 6.957 -10.537 1.00 90.12 83 VAL A CA 1
ATOM 655 C C . VAL A 1 83 ? 1.257 6.746 -10.143 1.00 90.12 83 VAL A C 1
ATOM 657 O O . VAL A 1 83 ? 0.367 7.403 -10.678 1.00 90.12 83 VAL A O 1
ATOM 660 N N . TYR A 1 84 ? 1.019 5.829 -9.211 1.00 87.31 84 TYR A N 1
ATOM 661 C CA . TYR A 1 84 ? -0.296 5.625 -8.624 1.00 87.31 84 TYR A CA 1
ATOM 662 C C . TYR A 1 84 ? -0.388 6.387 -7.302 1.00 87.31 84 TYR A C 1
ATOM 664 O O . TYR A 1 84 ? 0.392 6.131 -6.385 1.00 87.31 84 TYR A O 1
ATOM 672 N N . THR A 1 85 ? -1.334 7.321 -7.215 1.00 87.81 85 THR A N 1
ATOM 673 C CA . THR A 1 85 ? -1.591 8.138 -6.022 1.00 87.81 85 THR A CA 1
ATOM 674 C C . THR A 1 85 ? -3.031 7.908 -5.561 1.00 87.81 85 THR A C 1
ATOM 676 O O . THR A 1 85 ? -3.941 8.604 -6.027 1.00 87.81 85 THR A O 1
ATOM 679 N N . PRO A 1 86 ? -3.277 6.899 -4.709 1.00 86.38 86 PRO A N 1
ATOM 680 C CA . PRO A 1 86 ? -4.620 6.626 -4.226 1.00 86.38 86 PRO A CA 1
ATOM 681 C C . PRO A 1 86 ? -5.105 7.780 -3.349 1.00 86.38 86 PRO A C 1
ATOM 683 O O . PRO A 1 86 ? -4.367 8.292 -2.509 1.00 86.38 86 PRO A O 1
ATOM 686 N N . GLN A 1 87 ? -6.366 8.163 -3.530 1.00 88.94 87 GLN A N 1
ATOM 687 C CA . GLN A 1 87 ? -7.052 9.062 -2.610 1.00 88.94 87 GLN A CA 1
ATOM 688 C C . GLN A 1 87 ? -7.571 8.220 -1.447 1.00 88.94 87 GLN A C 1
ATOM 690 O O . GLN A 1 87 ? -8.547 7.484 -1.596 1.00 88.94 87 GLN A O 1
ATOM 695 N N . LEU A 1 88 ? -6.874 8.270 -0.314 1.00 84.50 88 LEU A N 1
ATOM 696 C CA . LEU A 1 88 ? -7.302 7.568 0.891 1.00 84.50 88 LEU A CA 1
ATOM 697 C C . LEU A 1 88 ? -8.361 8.407 1.622 1.00 84.50 88 LEU A C 1
ATOM 699 O O . LEU A 1 88 ? -8.202 9.627 1.716 1.00 84.50 88 LEU A O 1
ATOM 703 N N . PRO A 1 89 ? -9.439 7.788 2.140 1.00 82.62 89 PRO A N 1
ATOM 704 C CA . PRO A 1 89 ? -10.412 8.490 2.964 1.00 82.62 89 PRO A CA 1
ATOM 705 C C . PRO A 1 89 ? -9.738 9.179 4.152 1.00 82.62 89 PRO A C 1
ATOM 707 O O . PRO A 1 89 ? -8.840 8.619 4.784 1.00 82.62 89 PRO A O 1
ATOM 710 N N . SER A 1 90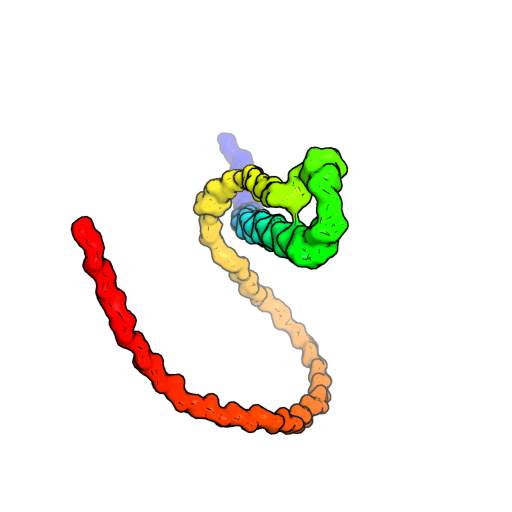 ? -10.197 10.388 4.467 1.00 81.50 90 SER A N 1
ATOM 711 C CA . SER A 1 90 ? -9.751 11.105 5.657 1.00 81.50 90 SER A CA 1
ATOM 712 C C . SER A 1 90 ? -10.193 10.350 6.912 1.00 81.50 90 SER A C 1
ATOM 714 O O . SER A 1 90 ? -11.385 10.129 7.113 1.00 81.50 90 SER A O 1
ATOM 716 N N . MET A 1 91 ? -9.238 9.969 7.762 1.00 82.25 91 MET A N 1
ATOM 717 C CA . MET A 1 91 ? -9.501 9.262 9.022 1.00 82.25 91 MET A CA 1
ATOM 718 C C . MET A 1 91 ? -9.590 10.211 10.229 1.00 82.25 91 MET A C 1
ATOM 720 O O . MET A 1 91 ? -9.455 9.757 11.359 1.00 82.25 91 MET A O 1
ATOM 724 N N . VAL A 1 92 ? -9.868 11.504 10.004 1.00 81.94 92 VAL A N 1
ATOM 725 C CA . VAL A 1 92 ? -9.955 12.547 11.052 1.00 81.94 92 VAL A CA 1
ATOM 726 C C . VAL A 1 92 ? -10.928 12.175 12.173 1.00 81.94 92 VAL A C 1
ATOM 728 O O . VAL A 1 92 ? -10.680 12.484 13.334 1.00 81.94 92 VAL A O 1
ATOM 731 N N . GLU A 1 93 ? -12.013 11.459 11.865 1.00 81.31 93 GLU A N 1
ATOM 732 C CA . GLU A 1 93 ? -12.936 10.971 12.896 1.00 81.31 93 GLU A CA 1
ATOM 733 C C . GLU A 1 93 ? -12.239 10.058 13.914 1.00 81.31 93 GLU A C 1
ATOM 735 O O . GLU A 1 93 ? -12.558 10.122 15.097 1.00 81.31 93 GLU A O 1
ATOM 740 N N . MET A 1 94 ? -11.259 9.250 13.493 1.00 84.00 94 MET A N 1
ATOM 741 C CA . MET A 1 94 ? -10.532 8.334 14.378 1.00 84.00 94 MET A CA 1
ATOM 742 C C . MET A 1 94 ? -9.613 9.067 15.358 1.00 84.00 94 MET A C 1
ATOM 744 O O . MET A 1 94 ? -9.407 8.571 16.464 1.00 84.00 94 MET A O 1
ATOM 748 N N . ASP A 1 95 ? -9.123 10.254 14.992 1.00 82.56 95 ASP A N 1
ATOM 749 C CA . ASP A 1 95 ? -8.280 11.091 15.858 1.00 82.56 95 ASP A CA 1
ATOM 750 C C . ASP A 1 95 ? -9.082 11.709 17.012 1.00 82.56 95 ASP A C 1
ATOM 752 O O . ASP A 1 95 ? -8.531 12.055 18.055 1.00 82.56 95 ASP A O 1
ATOM 756 N N . THR A 1 96 ? -10.403 11.817 16.846 1.00 87.69 96 THR A N 1
ATOM 757 C CA . THR A 1 96 ? -11.313 12.330 17.880 1.00 87.69 96 THR A CA 1
ATOM 758 C C . THR A 1 96 ? -11.783 11.257 18.865 1.00 87.69 96 THR A C 1
ATOM 760 O O . THR A 1 96 ? -12.407 11.581 19.877 1.00 87.69 96 THR A O 1
ATOM 763 N N . ILE A 1 97 ? -11.497 9.978 18.595 1.00 88.81 97 ILE A N 1
ATOM 764 C CA . ILE A 1 97 ? -11.943 8.865 19.435 1.00 88.81 97 ILE A CA 1
ATOM 765 C C . ILE A 1 97 ? -11.049 8.769 20.685 1.00 88.81 97 ILE A C 1
ATOM 767 O O . ILE A 1 97 ? -9.835 8.585 20.557 1.00 88.81 97 ILE A O 1
ATOM 771 N N . PRO A 1 98 ? -11.619 8.832 21.905 1.00 86.75 98 PRO A N 1
ATOM 772 C CA . PRO A 1 98 ? -10.834 8.789 23.133 1.00 86.75 98 PRO A CA 1
ATOM 773 C C . PRO A 1 98 ? -10.136 7.438 23.326 1.00 86.75 98 PRO A C 1
ATOM 775 O O . PRO A 1 98 ? -10.641 6.383 22.936 1.00 86.75 98 PRO A O 1
ATOM 778 N N . ASP A 1 99 ? -8.972 7.462 23.980 1.00 84.81 99 ASP A N 1
ATOM 779 C CA . ASP A 1 99 ? -8.309 6.241 24.428 1.00 84.81 99 ASP A CA 1
ATOM 780 C C . ASP A 1 99 ? -8.927 5.733 25.733 1.00 84.81 99 ASP A C 1
ATOM 782 O O . ASP A 1 99 ? -8.907 6.432 26.743 1.00 84.81 99 ASP A O 1
ATOM 786 N N . ILE A 1 100 ? -9.475 4.518 25.711 1.00 85.56 100 ILE A N 1
ATOM 787 C CA . ILE A 1 100 ? -10.177 3.916 26.860 1.00 85.56 100 ILE A CA 1
ATOM 788 C C . ILE A 1 100 ? -9.367 2.751 27.462 1.00 85.56 100 ILE A C 1
ATOM 790 O O . ILE A 1 100 ? -9.877 1.976 28.273 1.00 85.56 100 ILE A O 1
ATOM 794 N N . GLY A 1 101 ? -8.094 2.612 27.075 1.00 78.12 101 GLY A N 1
ATOM 795 C CA . GLY A 1 101 ? -7.189 1.592 27.600 1.00 78.12 101 GLY A CA 1
ATOM 796 C C . GLY A 1 101 ? -7.628 0.146 27.308 1.00 78.12 101 GLY A C 1
ATOM 797 O O . GLY A 1 101 ? -8.684 -0.101 26.704 1.00 78.12 101 GLY A O 1
ATOM 798 N N . PRO A 1 102 ? -6.813 -0.844 27.709 1.00 71.94 102 PRO A N 1
ATOM 799 C CA . PRO A 1 102 ? -7.167 -2.250 27.576 1.00 71.94 102 PRO A CA 1
ATOM 800 C C . PRO A 1 102 ? -8.335 -2.611 28.502 1.00 71.94 102 PRO A C 1
ATOM 802 O O . PRO A 1 102 ? -8.551 -1.992 29.544 1.00 71.94 102 PRO A O 1
ATOM 805 N N . LEU A 1 103 ? -9.096 -3.639 28.122 1.00 63.81 103 LEU A N 1
ATOM 806 C CA . LEU A 1 103 ? -10.087 -4.234 29.009 1.00 63.81 103 LEU A CA 1
ATOM 807 C C . LEU A 1 103 ? -9.370 -4.757 30.258 1.00 63.81 103 LEU A C 1
ATOM 809 O O . LEU A 1 103 ? -8.591 -5.705 30.170 1.00 63.81 103 LEU A O 1
ATOM 813 N N . ASN A 1 104 ? -9.664 -4.170 31.417 1.00 57.34 104 ASN A N 1
ATOM 814 C CA . ASN A 1 104 ? -9.338 -4.773 32.704 1.00 57.34 104 ASN A CA 1
ATOM 815 C C . ASN A 1 104 ? -10.288 -5.963 32.913 1.00 57.34 104 ASN A C 1
ATOM 817 O O . ASN A 1 104 ? -11.274 -5.891 33.644 1.00 57.34 104 ASN A O 1
ATOM 821 N N . LEU A 1 105 ? -10.031 -7.054 32.192 1.00 56.53 105 LEU A N 1
ATOM 822 C CA . LEU A 1 105 ? -10.597 -8.365 32.479 1.00 56.53 105 LEU A CA 1
ATOM 823 C C . LEU A 1 105 ? -9.814 -8.936 33.661 1.00 56.53 105 LEU A C 1
ATOM 825 O O . LEU A 1 105 ? -9.044 -9.876 33.505 1.00 56.53 105 LEU A O 1
ATOM 829 N N . GLU A 1 106 ? -9.982 -8.344 34.842 1.00 46.50 106 GLU A N 1
ATOM 830 C CA . GLU A 1 106 ? -9.685 -9.062 36.077 1.00 46.50 106 GLU A CA 1
ATOM 831 C C . GLU A 1 106 ? -10.593 -10.301 36.082 1.00 46.50 106 GLU A C 1
ATOM 833 O O . GLU A 1 106 ? -11.826 -10.151 36.079 1.00 46.50 106 GLU A O 1
ATOM 838 N N . PRO A 1 107 ? -10.041 -11.526 36.037 1.00 48.16 107 PRO A N 1
ATOM 839 C CA . PRO A 1 107 ? -10.845 -12.718 36.175 1.00 48.16 107 PRO A CA 1
ATOM 840 C C . PRO A 1 107 ? -11.354 -12.731 37.614 1.00 48.16 107 PRO A C 1
ATOM 842 O O . PRO A 1 107 ? -10.643 -13.121 38.538 1.00 48.16 107 PRO A O 1
ATOM 845 N N . LYS A 1 108 ? -12.597 -12.280 37.824 1.00 44.47 108 LYS A N 1
ATOM 846 C CA . LYS A 1 108 ? -13.311 -12.523 39.080 1.00 44.47 108 LYS A CA 1
ATOM 847 C C . LYS A 1 108 ? -13.309 -14.032 39.307 1.00 44.47 108 LYS A C 1
ATOM 849 O O . LYS A 1 108 ? -13.953 -14.780 38.576 1.00 44.47 108 LYS A O 1
ATOM 854 N N . GLY A 1 109 ? -12.498 -14.449 40.273 1.00 47.53 109 GLY A N 1
ATOM 855 C CA . GLY A 1 109 ? -12.133 -15.834 40.496 1.00 47.53 109 GLY A CA 1
ATOM 856 C C . GLY A 1 109 ? -13.326 -16.771 40.650 1.00 47.53 109 GLY A C 1
ATOM 857 O O . GLY A 1 109 ? -14.315 -16.482 41.318 1.00 47.53 109 GLY A O 1
ATOM 858 N N . SER A 1 110 ? -13.169 -17.953 40.072 1.00 42.72 110 SER A N 1
ATOM 859 C CA . SER A 1 110 ? -13.738 -19.195 40.582 1.00 42.72 110 SER A CA 1
ATOM 860 C C . SER A 1 110 ? -12.655 -20.257 40.427 1.00 42.72 110 SER A C 1
ATOM 862 O O . SER A 1 110 ? -12.490 -20.868 39.377 1.00 42.72 110 SER A O 1
ATOM 864 N N . THR A 1 111 ? -11.844 -20.385 41.475 1.00 44.66 111 THR A N 1
ATOM 865 C CA . THR A 1 111 ? -10.853 -21.444 41.667 1.00 44.66 111 THR A CA 1
ATOM 866 C C . THR A 1 111 ? -11.532 -22.812 41.640 1.00 44.66 111 THR A C 1
ATOM 868 O O . THR A 1 111 ? -12.434 -23.039 42.439 1.00 44.66 111 THR A O 1
ATOM 871 N N . MET A 1 112 ? -11.046 -23.735 40.805 1.00 42.91 112 MET A N 1
ATOM 872 C CA . MET A 1 112 ? -10.769 -25.128 41.186 1.00 42.91 112 MET A CA 1
ATOM 873 C C . MET A 1 112 ? -9.832 -25.780 40.159 1.00 42.91 112 MET A C 1
ATOM 875 O O . MET A 1 112 ? -9.965 -25.645 38.948 1.00 42.91 112 MET A O 1
ATOM 879 N N . THR A 1 113 ? -8.828 -26.432 40.723 1.00 46.69 113 THR A N 1
ATOM 880 C CA . THR A 1 113 ? -7.604 -27.008 40.171 1.00 46.69 113 THR A CA 1
ATOM 881 C C . THR A 1 113 ? -7.812 -28.274 39.338 1.00 46.69 113 THR A C 1
ATOM 883 O O . THR A 1 113 ? -8.602 -29.137 39.706 1.00 46.69 113 THR A O 1
ATOM 886 N N . SER A 1 114 ? -6.966 -28.488 38.328 1.00 41.12 114 SER A N 1
ATOM 887 C CA . SER A 1 114 ? -6.407 -29.820 38.041 1.00 41.12 114 SER A CA 1
ATOM 888 C C . SER A 1 114 ? -5.010 -29.676 37.440 1.00 41.12 114 SER A C 1
ATOM 890 O O . SER A 1 114 ? -4.812 -29.190 36.332 1.00 41.12 114 SER A O 1
ATOM 892 N N . SER A 1 115 ? -4.029 -30.077 38.236 1.00 51.53 115 SER A N 1
ATOM 893 C CA . SER A 1 115 ? -2.649 -30.320 37.853 1.00 51.53 115 SER A CA 1
ATOM 894 C C . SER A 1 115 ? -2.548 -31.534 36.929 1.00 51.53 115 SER A C 1
ATOM 896 O O . SER A 1 115 ? -3.022 -32.610 37.289 1.00 51.53 115 SER A O 1
ATOM 898 N N . SER A 1 116 ? -1.815 -31.410 35.826 1.00 43.69 116 SER A N 1
ATOM 899 C CA . SER A 1 116 ? -1.116 -32.550 35.230 1.00 43.69 116 SER A CA 1
ATOM 900 C C . SER A 1 116 ? 0.253 -32.106 34.727 1.00 43.69 116 SER A C 1
ATOM 902 O O . SER A 1 116 ? 0.392 -31.432 33.709 1.00 43.69 116 SER A O 1
ATOM 904 N N . SER A 1 117 ? 1.253 -32.487 35.508 1.00 47.56 117 SER A N 1
ATOM 905 C CA . SER A 1 117 ? 2.674 -32.508 35.204 1.00 47.56 117 SER A CA 1
ATOM 906 C C . SER A 1 117 ? 2.987 -33.479 34.065 1.00 47.56 117 SER A C 1
ATOM 908 O O . SER A 1 117 ? 2.725 -34.671 34.212 1.00 47.56 117 SER A O 1
ATOM 910 N N . ILE A 1 118 ? 3.647 -33.009 33.005 1.00 42.66 118 ILE A N 1
ATOM 911 C CA . ILE A 1 118 ? 4.583 -33.825 32.218 1.00 42.66 118 ILE A CA 1
ATOM 912 C C . ILE A 1 118 ? 5.798 -32.944 31.928 1.00 42.66 118 ILE A C 1
ATOM 914 O O . ILE A 1 118 ? 5.731 -32.006 31.138 1.00 42.66 118 ILE A O 1
ATOM 918 N N . GLY A 1 119 ? 6.893 -33.223 32.632 1.00 40.03 119 GLY A N 1
ATOM 919 C CA . GLY A 1 119 ? 8.216 -32.718 32.299 1.00 40.03 119 GLY A CA 1
ATOM 920 C C . GLY A 1 119 ? 8.938 -33.688 31.368 1.00 40.03 119 GLY A C 1
ATOM 921 O O . GLY A 1 119 ? 8.781 -34.895 31.512 1.00 40.03 119 GLY A O 1
ATOM 922 N N . SER A 1 120 ? 9.719 -33.141 30.440 1.00 36.75 120 SER A N 1
ATOM 923 C CA . SER A 1 120 ? 10.990 -33.662 29.902 1.00 36.75 120 SER A CA 1
ATOM 924 C C . SER A 1 120 ? 11.426 -32.623 28.856 1.00 36.75 120 SER A C 1
ATOM 926 O O . SER A 1 120 ? 10.699 -32.386 27.903 1.00 36.75 120 SER A O 1
ATOM 928 N N . GLY A 1 121 ? 12.479 -31.825 29.024 1.00 38.28 121 GLY A N 1
ATOM 929 C CA . GLY A 1 121 ? 13.840 -32.261 29.290 1.00 38.28 121 GLY A CA 1
ATOM 930 C C . GLY A 1 121 ? 14.475 -32.708 27.973 1.00 38.28 121 GLY A C 1
ATOM 931 O O . GLY A 1 121 ? 14.363 -33.884 27.667 1.00 38.28 121 GLY A O 1
ATOM 932 N N . ILE A 1 122 ? 15.084 -31.777 27.226 1.00 45.47 122 ILE A N 1
ATOM 933 C CA . ILE A 1 122 ? 16.309 -31.956 26.422 1.00 45.47 122 ILE A CA 1
ATOM 934 C C . ILE A 1 122 ? 16.962 -30.574 26.304 1.00 45.47 122 ILE A C 1
ATOM 936 O O . ILE A 1 122 ? 16.352 -29.596 25.876 1.00 45.47 122 ILE A O 1
ATOM 940 N N . ASN A 1 123 ? 18.200 -30.534 26.768 1.00 45.41 123 ASN A N 1
ATOM 941 C CA . ASN A 1 123 ? 19.135 -29.431 26.754 1.00 45.41 123 ASN A CA 1
ATOM 942 C C . ASN A 1 123 ? 20.247 -29.917 25.822 1.00 45.41 123 ASN A C 1
ATOM 944 O O . ASN A 1 123 ? 20.859 -30.928 26.155 1.00 45.41 123 ASN A O 1
ATOM 948 N N . ASP A 1 124 ? 20.490 -29.253 24.694 1.00 41.94 124 ASP A N 1
ATOM 949 C CA . ASP A 1 124 ? 21.665 -29.526 23.866 1.00 41.94 124 ASP A CA 1
ATOM 950 C C . ASP A 1 124 ? 22.409 -28.224 23.594 1.00 41.94 124 ASP A C 1
ATOM 952 O O . ASP A 1 124 ? 21.863 -27.210 23.157 1.00 41.94 124 ASP A O 1
ATOM 956 N N . ASN A 1 125 ? 23.678 -28.281 23.961 1.00 41.25 125 ASN A N 1
ATOM 957 C CA . ASN A 1 125 ? 24.638 -27.204 24.033 1.00 41.25 125 ASN A CA 1
ATOM 958 C C . ASN A 1 125 ? 25.614 -27.327 22.846 1.00 41.25 125 ASN A C 1
ATOM 960 O O . ASN A 1 125 ? 25.827 -28.424 22.337 1.00 41.25 125 ASN A O 1
ATOM 964 N N . ALA A 1 126 ? 26.299 -26.220 22.543 1.00 37.41 126 ALA A N 1
ATOM 965 C CA . ALA A 1 126 ? 27.553 -26.105 21.778 1.00 37.41 126 ALA A CA 1
ATOM 966 C C . ALA A 1 126 ? 27.513 -26.096 20.229 1.00 37.41 126 ALA A C 1
ATOM 968 O O . ALA A 1 126 ? 27.320 -27.111 19.575 1.00 37.41 126 ALA A O 1
ATOM 969 N N . MET A 1 127 ? 27.876 -24.948 19.639 1.00 47.22 127 MET A N 1
ATOM 970 C CA . MET A 1 127 ? 29.206 -24.691 19.037 1.00 47.22 127 MET A CA 1
ATOM 971 C C . MET A 1 127 ? 29.229 -23.244 18.487 1.00 47.22 127 MET A C 1
ATOM 973 O O . MET A 1 127 ? 28.384 -22.869 17.688 1.00 47.22 127 MET A O 1
ATOM 977 N N . GLN A 1 128 ? 29.986 -22.311 19.074 1.00 36.16 128 GLN A N 1
ATOM 978 C CA . GLN A 1 128 ? 31.412 -22.025 18.828 1.00 36.16 128 GLN A CA 1
ATOM 979 C C . GLN A 1 128 ? 31.653 -21.298 17.487 1.00 36.16 128 GLN A C 1
ATOM 981 O O . GLN A 1 128 ? 31.496 -21.873 16.419 1.00 36.16 128 GLN A O 1
ATOM 986 N N . GLY A 1 129 ? 32.052 -20.020 17.557 1.00 37.88 129 GLY A N 1
ATOM 987 C CA . GLY A 1 129 ? 32.310 -19.188 16.375 1.00 37.88 129 GLY A CA 1
ATOM 988 C C . GLY A 1 129 ? 32.757 -17.763 16.704 1.00 37.88 129 GLY A C 1
ATOM 989 O O . GLY A 1 129 ? 32.129 -16.797 16.296 1.00 37.88 129 GLY A O 1
ATOM 990 N N . ASN A 1 130 ? 33.822 -17.658 17.495 1.00 42.69 130 ASN A N 1
ATOM 991 C CA . ASN A 1 130 ? 34.600 -16.450 17.762 1.00 42.69 130 ASN A CA 1
ATOM 992 C C . ASN A 1 130 ? 35.231 -15.902 16.468 1.00 42.69 130 ASN A C 1
ATOM 994 O O . ASN A 1 130 ? 36.019 -16.623 15.862 1.00 42.69 130 ASN A O 1
ATOM 998 N N . ILE A 1 131 ? 34.982 -14.638 16.101 1.00 48.50 131 ILE A N 1
ATOM 999 C CA . ILE A 1 131 ? 35.943 -13.859 15.305 1.00 48.50 131 ILE A CA 1
ATOM 1000 C C . ILE A 1 131 ? 35.962 -12.408 15.795 1.00 48.50 131 ILE A C 1
ATOM 1002 O O . ILE A 1 131 ? 35.020 -11.639 15.616 1.00 48.50 131 ILE A O 1
ATOM 1006 N N . SER A 1 132 ? 37.075 -12.071 16.434 1.00 45.72 132 SER A N 1
ATOM 1007 C CA . SER A 1 132 ? 37.542 -10.733 16.766 1.00 45.72 132 SER A CA 1
ATOM 1008 C C . SER A 1 132 ? 38.115 -10.003 15.546 1.00 45.72 132 SER A C 1
ATOM 1010 O O . SER A 1 132 ? 38.793 -10.618 14.726 1.00 45.72 132 SER A O 1
ATOM 1012 N N . GLY A 1 133 ? 37.992 -8.678 15.532 1.00 36.62 133 GLY A N 1
ATOM 1013 C CA . GLY A 1 133 ? 38.801 -7.750 14.731 1.00 36.62 133 GLY A CA 1
ATOM 1014 C C . GLY A 1 133 ? 38.026 -6.439 14.599 1.00 36.62 133 GLY A C 1
ATOM 1015 O O . GLY A 1 133 ? 36.923 -6.445 14.080 1.00 36.62 133 GLY A O 1
ATOM 1016 N N . GLY A 1 134 ? 38.440 -5.298 15.142 1.00 34.78 134 GLY A N 1
ATOM 1017 C CA . GLY A 1 134 ? 39.795 -4.763 15.229 1.00 34.78 134 GLY A CA 1
ATOM 1018 C C . GLY A 1 134 ? 39.790 -3.444 14.450 1.00 34.78 134 GLY A C 1
ATOM 1019 O O . GLY A 1 134 ? 39.548 -3.442 13.251 1.00 34.78 134 GLY A O 1
ATOM 1020 N N . ALA A 1 135 ? 39.955 -2.334 15.167 1.00 43.25 135 ALA A N 1
ATOM 1021 C CA . ALA A 1 135 ? 39.748 -0.953 14.735 1.00 43.25 135 ALA A CA 1
ATOM 1022 C C . ALA A 1 135 ? 40.653 -0.453 13.588 1.00 43.25 135 ALA A C 1
ATOM 1024 O O . ALA A 1 135 ? 41.763 -0.947 13.421 1.00 43.25 135 ALA A O 1
ATOM 1025 N N . SER A 1 136 ? 40.198 0.601 12.890 1.00 43.47 136 SER A N 1
ATOM 1026 C CA . SER A 1 136 ? 40.962 1.773 12.384 1.00 43.47 136 SER A CA 1
ATOM 1027 C C . SER A 1 136 ? 39.944 2.742 11.745 1.00 43.47 136 SER A C 1
ATOM 1029 O O . SER A 1 136 ? 39.196 2.327 10.871 1.00 43.47 136 SER A O 1
ATOM 1031 N N . SER A 1 137 ? 39.659 3.944 12.263 1.00 48.22 137 SER A N 1
ATOM 1032 C CA . SER A 1 137 ? 40.487 5.164 12.268 1.00 48.22 137 SER A CA 1
ATOM 1033 C C . SER A 1 137 ? 41.076 5.494 10.898 1.00 48.22 137 SER A C 1
ATOM 1035 O O . SER A 1 137 ? 42.120 4.950 10.561 1.00 48.22 137 SER A O 1
ATOM 1037 N N . LEU A 1 138 ? 40.462 6.438 10.179 1.00 46.75 138 LEU A N 1
ATOM 1038 C CA . LEU A 1 138 ? 41.134 7.312 9.212 1.00 46.75 138 LEU A CA 1
ATOM 1039 C C . LEU A 1 138 ? 40.280 8.570 8.993 1.00 46.75 138 LEU A C 1
ATOM 1041 O O . LEU A 1 138 ? 39.149 8.512 8.519 1.00 46.75 138 LEU A O 1
ATOM 1045 N N . THR A 1 139 ? 40.843 9.688 9.437 1.00 50.31 139 THR A N 1
ATOM 1046 C CA . THR A 1 139 ? 40.522 11.068 9.072 1.00 50.31 139 THR A CA 1
ATOM 1047 C C . THR A 1 139 ? 40.723 11.280 7.575 1.00 50.31 139 THR A C 1
ATOM 1049 O O . THR A 1 139 ? 41.720 10.790 7.044 1.00 50.31 139 THR A O 1
ATOM 1052 N N . ASP A 1 140 ? 39.862 12.066 6.931 1.00 46.47 140 ASP A N 1
ATOM 1053 C CA . ASP A 1 140 ? 40.221 12.736 5.680 1.00 46.47 140 ASP A CA 1
ATOM 1054 C C . ASP A 1 140 ? 39.615 14.143 5.634 1.00 46.47 140 ASP A C 1
ATOM 1056 O O . ASP A 1 140 ? 38.518 14.388 6.143 1.00 46.47 140 ASP A O 1
ATOM 1060 N N . ASP A 1 141 ? 40.410 15.058 5.102 1.00 39.56 141 ASP A N 1
ATOM 1061 C CA . ASP A 1 141 ? 40.438 16.491 5.362 1.00 39.56 141 ASP A CA 1
ATOM 1062 C C . ASP A 1 141 ? 40.403 17.244 4.018 1.00 39.56 141 ASP A C 1
ATOM 1064 O O . ASP A 1 141 ? 41.171 16.926 3.111 1.00 39.56 141 ASP A O 1
ATOM 1068 N N . THR A 1 142 ? 39.631 18.341 3.950 1.00 42.47 142 THR A N 1
ATOM 1069 C 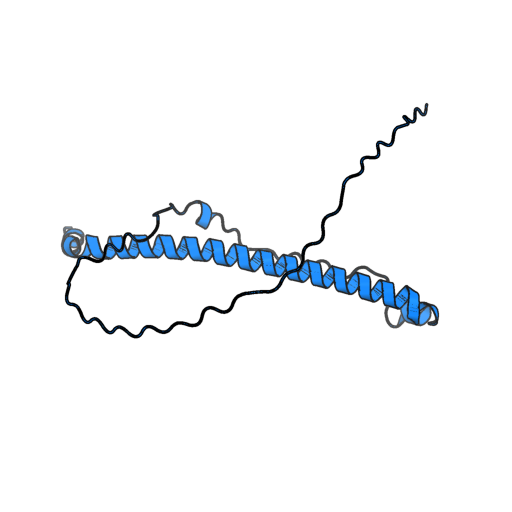CA . THR A 1 142 ? 39.696 19.463 2.962 1.00 42.47 142 THR A CA 1
ATOM 1070 C C . THR A 1 142 ? 39.312 19.219 1.471 1.00 42.47 142 THR A C 1
ATOM 1072 O O . THR A 1 142 ? 39.352 18.085 1.007 1.00 42.47 142 THR A O 1
ATOM 1075 N N . PRO A 1 143 ? 38.999 20.266 0.648 1.00 51.53 143 PRO A N 1
ATOM 1076 C CA . PRO A 1 143 ? 38.935 21.708 0.939 1.00 51.53 143 PRO A CA 1
ATOM 1077 C C . PRO A 1 143 ? 37.692 22.488 0.446 1.00 51.53 143 PRO A C 1
ATOM 1079 O O . PRO A 1 143 ? 36.889 22.040 -0.368 1.00 51.53 143 PRO A O 1
ATOM 1082 N N . GLN A 1 144 ? 37.601 23.726 0.953 1.00 49.19 144 GLN A N 1
ATOM 1083 C CA . GLN A 1 144 ? 36.727 24.806 0.492 1.00 49.19 144 GLN A CA 1
ATOM 1084 C C . GLN A 1 144 ? 36.923 25.132 -0.995 1.00 49.19 144 GLN A C 1
ATOM 1086 O O . GLN A 1 144 ? 38.053 25.182 -1.479 1.00 49.19 144 GLN A O 1
ATOM 1091 N N . GLN A 1 145 ? 35.824 25.468 -1.676 1.00 52.12 145 GLN A N 1
ATOM 1092 C CA . GLN A 1 145 ? 35.851 26.085 -2.996 1.00 52.12 145 GLN A CA 1
ATOM 1093 C C . GLN A 1 145 ? 35.135 27.438 -2.942 1.00 52.12 145 GLN A C 1
ATOM 1095 O O . GLN A 1 145 ? 33.936 27.531 -2.691 1.00 52.12 145 GLN A O 1
ATOM 1100 N N . GLN A 1 146 ? 35.937 28.478 -3.134 1.00 43.97 146 GLN A N 1
ATOM 1101 C CA . GLN A 1 146 ? 35.565 29.858 -3.396 1.00 43.97 146 GLN A CA 1
ATOM 1102 C C . GLN A 1 146 ? 35.454 30.003 -4.918 1.00 43.97 146 GLN A C 1
ATOM 1104 O O . GLN A 1 146 ? 36.390 29.605 -5.610 1.00 43.97 146 GLN A O 1
ATOM 1109 N N . VAL A 1 147 ? 34.348 30.540 -5.439 1.00 52.22 147 VAL A N 1
ATOM 1110 C CA . VAL A 1 147 ? 34.284 31.031 -6.824 1.00 52.22 147 VAL A CA 1
ATOM 1111 C C . VAL A 1 147 ? 33.392 32.275 -6.867 1.00 52.22 147 VAL A C 1
ATOM 1113 O O . VAL A 1 147 ? 32.204 32.179 -6.566 1.00 52.22 147 VAL A O 1
ATOM 1116 N N . ASP A 1 148 ? 34.065 33.387 -7.173 1.00 55.84 148 ASP A N 1
ATOM 1117 C CA . ASP A 1 148 ? 33.678 34.697 -7.730 1.00 55.84 148 ASP A CA 1
ATOM 1118 C C . ASP A 1 148 ? 32.383 35.404 -7.287 1.00 55.84 148 ASP A C 1
ATOM 1120 O O . ASP A 1 148 ? 31.269 34.999 -7.689 1.00 55.84 148 ASP A O 1
#

Radius of gyration: 32.35 Å; chains: 1; bounding box: 83×68×76 Å

Secondary structure (DSSP, 8-state):
--TTTTTTTTHHHHHHHHHHHHHHHHHHHHHHHHHHHHHHHHHHHHHHHHHHHHHHHHHHTGGGS-HHIIIII-GGGGSPPPPP---PPP-HHHHTSPP--S----------------------------------------------

pLDDT: mean 76.28, std 21.72, range [34.78, 97.19]

Foldseek 3Di:
DCVVVVCPVCVVVVVVVVLVVLVVLLVCLVVLVVVVVVVLVVLVVVQVVLVVVLVVCCVPVVVPDDCCCCVPVNVCSPPRDDRDDDDDDDPVVSVVRDDPDDPPPPPPDDDDDDDDDDDDDDDDDDDDDDDDDDDDDDDDDDDDDDDD

Sequence (148 aa):
NMTHLEHVVEFPTAYNDFLNEIRRRKAYGVASSSLSSAMVDKLASMRIAEVRAREKFLQTSGRHLTPAFFEIFMPTLATLPAVYTPQLPSMVEMDTIPDIGPLNLEPKGSTMTSSSSIGSGINDNAMQGNISGGASSLTDDTPQQQVD

InterPro domains:
  IPR040040 Autophagy-related protein 11 [PTHR13222] (2-97)

Organism: NCBI:txid49252

=== Feature glossary ===
Reading guide. The protein is described through the following features:

Foldseek 3Di. A 3Di character summarizes, for each residue, the relative orientation of the Cα frame of its nearest spatial neighbor. Because it encodes fold topology rather than chemistry, 3Di alignments detect remote structural similarity that sequence alignment misses.

Contact-map, Ramachandran, and PAE plots. Plot images: a contact map (which residues are close in 3D, as an N×N binary image), a Ramachandran scatter (backbone torsion angles, revealing secondary-structure composition at a glance), and — for AlphaFold structures — a PAE heatmap (pairwise prediction confidence).

Radius of gyration, Cα contacts, bounding box. Radius of gyration (Rg) is the root-mean-square distance of Cα atoms from their centroid — a single number for overall size and compactness. A globular domain of N residues has Rg ≈ 2.2·N^0.38 Å; an extended or disordered chain has a much larger Rg. The Cα contact count is the number of residue pairs whose Cα atoms are within 8 Å and are more than four positions apart in sequence — a standard proxy for tertiary packing density. The bounding box is the smallest axis-aligned box enclosing all Cα atoms.

Secondary structure (8-state, DSSP). Eight-state secondary structure (DSSP): H is the canonical α-helix, G the tighter 3₁₀-helix, I the wider π-helix; E/B are β-structure, T and S are turns and bends, and '-' is everything else. DSSP derives these from the pattern of main-chain N–H···O=C hydrogen bonds, not from the sequence.

B-factor. B-factor (Debye–Waller factor) reflects atomic displacement in the crystal lattice. It is an experimental observable (units Å²), not a prediction; low values mean the atom is pinned down, high values mean it moves or is heterogeneous across the crystal.

pLDDT. pLDDT is the predicted lDDT-Cα score: AlphaFold's confidence that the local environment of each residue (all inter-atomic distances within 15 Å) is correctly placed. It is a per-residue number between 0 and 100, with higher meaning more reliable.

Nearest PDB structures. Nearest PDB neighbors are the top structural matches found by Foldseek when searching this structure against the entire Protein Data Bank. Each hit reports a TM-score (0 to 1; >0.5 almost always implies the same fold) and an E-value. These are *structural* homologs — they may share no detectable sequence similarity.

Solvent-accessible surface area. Accessible surface area quantifies burial. A residue with SASA near zero is packed into the hydrophobic core; one with SASA >100 Å² sits on the surface. Computed here via the Shrake–Rupley numerical algorithm with a 1.4 Å probe.

Rendered structure images. Structure images are PyMOL renders from six orthogonal camera directions. Cartoon representation draws helices as coils and strands as arrows; sticks shows the backbone as bonds; surface shows the solvent-excluded envelope. Rainbow coloring maps sequence position to hue (blue→red, N→C); chain coloring assigns a distinct color per polypeptide.

Backbone torsions (φ/ψ). φ (phi) and ψ (psi) are the two rotatable backbone dihedrals per residue: φ is the C(i-1)–N–Cα–C torsion, ψ is the N–Cα–C–N(i+1) torsion, both in degrees on (−180°, 180°]. α-helical residues cluster near (−60°, −45°); β-strand residues near (−120°, +130°). A Ramachandran plot is simply a scatter of (φ, ψ) for every residue.

Predicted aligned error. Predicted Aligned Error (PAE) is an AlphaFold confidence matrix: entry (i, j) is the expected error in the position of residue j, in ångströms, when the prediction is superimposed on the true structure at residue i. Low PAE within a block of residues means that block is internally rigid and well-predicted; high PAE between two blocks means their relative placement is uncertain even if each block individually is confident.

mmCIF coordinates. Structure coordinates are given as an mmCIF _atom_site loop: one row per atom with element, residue name, chain id, sequence number, and x/y/z position in Å. Only the four main-chain atoms per residue are included here; side chains are omitted to keep the record compact.

InterPro / GO / CATH / organism. Database cross-references. InterPro integrates a dozen domain/family signature databases into unified entries with residue-range hits. GO terms attach function/process/location labels with evidence codes. CATH codes position the fold in a four-level structural taxonomy. Organism is the NCBI-taxonomy species name.

Secondary structure (3-state, P-SEA). SS3 is a coarse helix/strand/coil call (letters a/b/c) made by the P-SEA algorithm from inter-Cα distances and dihedrals. It is less detailed than DSSP but needs only Cα positions.

Sequence. Sequence gives the chain of amino acids in standard one-letter code (A=alanine, C=cysteine, …, Y=tyrosine), read N→C. It is the only feature that is directly encoded by the gene; all structural features are derived from the folded form of this sequence.